Protein AF-A0A7S1UF48-F1 (afdb_monomer_lite)

InterPro domains:
  IPR021418 THO complex, subunitTHOC2, C-terminal [PF11262] (4-131)
  IPR040007 THO complex subunit 2 [PTHR21597] (2-129)

Radius of gyration: 16.29 Å; chains: 1; bounding box: 32×54×37 Å

Secondary structure (DSSP, 8-state):
-HHHHHHHHHHHHHHHHHHHHHHTTS-HHHHHHHHIIIIIHHHTTT-HHHHHHHHHHHHHHHHHT-TT--HHHHHHHHHHHHHHHTTTS-HHHHHHHHHHHHHHHHHHHHHHH-HHHHHHHTTT-GGGSSSPPPPPPPPP-----

Sequence (145 aa):
NVKLVRGFLKEKLGAWMAGLAAEAKGGVGDGVVALLQTCAHARAPLSPEDAIYTSKFFWTLHELGVSSFPTLAYVRRVSELSAPLLFAVTEQEASNLSMFFRDVLSVLVRWMKDAGAYKREAAGKPGLLRKPAAPAPAPAKMEEE

Foldseek 3Di:
DVVVVLVVCLVCVLVQLVVLQVVLVHDSLSSLVSCCVVQQLVQQLPDLVSLVVSLVVLLSNLQSLHLSAQNVSNLVSCVVVVVVVCVVDDPSSNVSNVSNCCSNVVLVVVVVVDVPSCCVRPPPRNNPDPDRDPRDPDDPPPPDD

Organism: NCBI:txid124430

Structure (mmCIF, N/CA/C/O backbone):
data_AF-A0A7S1UF48-F1
#
_entry.id   AF-A0A7S1UF48-F1
#
loop_
_atom_site.group_PDB
_atom_site.id
_atom_site.type_symbol
_atom_site.label_atom_id
_atom_site.label_alt_id
_atom_site.label_comp_id
_atom_site.label_asym_id
_atom_site.label_entity_id
_atom_site.label_seq_id
_atom_site.pdbx_PDB_ins_code
_atom_site.Cartn_x
_atom_site.Cartn_y
_atom_site.Cartn_z
_atom_site.occupancy
_atom_site.B_iso_or_equiv
_atom_site.auth_seq_id
_atom_site.auth_comp_id
_atom_site.auth_asym_id
_atom_site.auth_atom_id
_atom_site.pdbx_PDB_model_num
ATOM 1 N N . ASN A 1 1 ? -10.509 10.998 -18.142 1.00 67.06 1 ASN A N 1
ATOM 2 C CA . ASN A 1 1 ? -10.312 11.077 -16.679 1.00 67.06 1 ASN A CA 1
ATOM 3 C C . ASN A 1 1 ? -9.271 10.095 -16.132 1.00 67.06 1 ASN A C 1
ATOM 5 O O . ASN A 1 1 ? -8.181 10.552 -15.834 1.00 67.06 1 ASN A O 1
ATOM 9 N N . VAL A 1 2 ? -9.481 8.769 -16.087 1.00 80.44 2 VAL A N 1
ATOM 10 C CA . VAL A 1 2 ? -8.492 7.821 -15.488 1.00 80.44 2 VAL A CA 1
ATOM 11 C C . VAL A 1 2 ? -7.125 7.796 -16.195 1.00 80.44 2 VAL A C 1
ATOM 13 O O . VAL A 1 2 ? -6.089 7.752 -15.538 1.00 80.44 2 VAL A O 1
ATOM 16 N N . LYS A 1 3 ? -7.096 7.871 -17.534 1.00 83.56 3 LYS A N 1
ATOM 17 C CA . LYS A 1 3 ? -5.837 7.924 -18.305 1.00 83.56 3 LYS A CA 1
ATOM 18 C C . LYS A 1 3 ? -4.982 9.147 -17.955 1.00 83.56 3 LYS A C 1
ATOM 20 O O . LYS A 1 3 ? -3.767 9.023 -17.866 1.00 83.56 3 LYS A O 1
ATOM 25 N N . LEU A 1 4 ? -5.624 10.293 -17.715 1.00 89.12 4 LEU A N 1
ATOM 26 C CA . LEU A 1 4 ? -4.949 11.533 -17.333 1.00 89.12 4 LEU A CA 1
ATOM 27 C C . LEU A 1 4 ? -4.291 11.380 -15.958 1.00 89.12 4 LEU A C 1
ATOM 29 O O . LEU A 1 4 ? -3.108 11.659 -15.817 1.00 89.12 4 LEU A O 1
ATOM 33 N N . VAL A 1 5 ? -5.028 10.841 -14.980 1.00 87.69 5 VAL A N 1
ATOM 34 C CA . VAL A 1 5 ? -4.506 10.584 -13.628 1.00 87.69 5 VAL A CA 1
ATOM 35 C C . VAL A 1 5 ? -3.335 9.603 -13.664 1.00 87.69 5 VAL A C 1
ATOM 37 O O . VAL A 1 5 ? -2.318 9.837 -13.021 1.00 87.69 5 VAL A O 1
ATOM 40 N N . ARG A 1 6 ? -3.427 8.527 -14.456 1.00 87.50 6 ARG A N 1
ATOM 41 C CA . ARG A 1 6 ? -2.315 7.576 -14.626 1.00 87.50 6 ARG A CA 1
ATOM 42 C C . ARG A 1 6 ? -1.090 8.228 -15.280 1.00 87.50 6 ARG A C 1
ATOM 44 O O . ARG A 1 6 ? 0.028 7.918 -14.880 1.00 87.50 6 ARG A O 1
ATOM 51 N N . GLY A 1 7 ? -1.292 9.134 -16.239 1.00 88.69 7 GLY A N 1
ATOM 52 C CA . GLY A 1 7 ? -0.220 9.934 -16.842 1.00 88.69 7 GLY A CA 1
ATOM 53 C C . GLY A 1 7 ? 0.452 10.861 -15.828 1.00 88.69 7 GLY A C 1
ATOM 54 O O . GLY A 1 7 ? 1.668 10.808 -15.666 1.00 88.69 7 GLY A O 1
ATOM 55 N N . PHE A 1 8 ? -0.351 11.614 -15.073 1.00 89.31 8 PHE A N 1
ATOM 56 C CA . PHE A 1 8 ? 0.119 12.500 -14.008 1.00 89.31 8 PHE A CA 1
ATOM 57 C C . PHE A 1 8 ? 0.915 11.745 -12.937 1.00 89.31 8 PHE A C 1
ATOM 59 O O . PHE A 1 8 ? 2.012 12.157 -12.566 1.00 89.31 8 PHE A O 1
ATOM 66 N N . LEU A 1 9 ? 0.398 10.600 -12.478 1.00 88.06 9 LEU A N 1
ATOM 67 C CA . LEU A 1 9 ? 1.094 9.750 -11.514 1.00 88.06 9 LEU A CA 1
ATOM 68 C C . LEU A 1 9 ? 2.434 9.276 -12.072 1.00 88.06 9 LEU A C 1
ATOM 70 O O . LEU A 1 9 ? 3.438 9.370 -11.380 1.00 88.06 9 LEU A O 1
ATOM 74 N N . LYS A 1 10 ? 2.486 8.811 -13.324 1.00 85.88 10 LYS A N 1
ATOM 75 C CA . LYS A 1 10 ? 3.737 8.344 -13.934 1.00 85.88 10 LYS A CA 1
ATOM 76 C C . LYS A 1 10 ? 4.806 9.443 -13.995 1.00 85.88 10 LYS A C 1
ATOM 78 O O . LYS A 1 10 ? 5.976 9.144 -13.779 1.00 85.88 10 LYS A O 1
ATOM 83 N N . GLU A 1 11 ? 4.408 10.685 -14.257 1.00 88.62 11 GLU A N 1
ATOM 84 C CA . GLU A 1 11 ? 5.311 11.840 -14.309 1.00 88.62 11 GLU A CA 1
ATOM 85 C C . GLU A 1 11 ? 5.792 12.268 -12.912 1.00 88.62 11 GLU A C 1
ATOM 87 O O . GLU A 1 11 ? 6.988 12.453 -12.688 1.00 88.62 11 GLU A O 1
ATOM 92 N N . LYS A 1 12 ? 4.876 12.403 -11.944 1.00 88.69 12 LYS A N 1
ATOM 93 C CA . LYS A 1 12 ? 5.180 12.984 -10.625 1.00 88.69 12 LYS A CA 1
ATOM 94 C C . LYS A 1 12 ? 5.680 11.977 -9.589 1.00 88.69 12 LYS A C 1
ATOM 96 O O . LYS A 1 12 ? 6.316 12.385 -8.619 1.00 88.69 12 LYS A O 1
ATOM 101 N N . LEU A 1 13 ? 5.447 10.675 -9.780 1.00 85.81 13 LEU A N 1
ATOM 102 C CA . LEU A 1 13 ? 5.787 9.632 -8.800 1.00 85.81 13 LEU A CA 1
ATOM 103 C C . LEU A 1 13 ? 7.278 9.600 -8.452 1.00 85.81 13 LEU A C 1
ATOM 105 O O . LEU A 1 13 ? 7.624 9.371 -7.298 1.00 85.81 13 LEU A O 1
ATOM 109 N N . GLY A 1 14 ? 8.166 9.834 -9.423 1.00 83.56 14 GLY A N 1
ATOM 110 C CA . GLY A 1 14 ? 9.611 9.874 -9.175 1.00 83.56 14 GLY A CA 1
ATOM 111 C C . GLY A 1 14 ? 10.005 10.986 -8.201 1.00 83.56 14 GLY A C 1
ATOM 112 O O . GLY A 1 14 ? 10.645 10.717 -7.186 1.00 83.56 14 GLY A O 1
ATOM 113 N N . ALA A 1 15 ? 9.564 12.215 -8.480 1.00 86.88 15 ALA A N 1
ATOM 114 C CA . ALA A 1 15 ? 9.827 13.374 -7.632 1.00 86.88 15 ALA A CA 1
ATOM 115 C C . ALA A 1 15 ? 9.170 13.237 -6.250 1.00 86.88 15 ALA A C 1
ATOM 117 O O . ALA A 1 15 ? 9.795 13.544 -5.239 1.00 86.88 15 ALA A O 1
ATOM 118 N N . TRP A 1 16 ? 7.940 12.718 -6.198 1.00 86.56 16 TRP A N 1
ATOM 119 C CA . TRP A 1 16 ? 7.230 12.495 -4.940 1.00 86.56 16 TRP A CA 1
ATOM 120 C C . TRP A 1 16 ? 7.941 11.470 -4.042 1.00 86.56 16 TRP A C 1
ATOM 122 O O . TRP A 1 16 ? 8.184 11.752 -2.872 1.00 86.56 16 TRP A O 1
ATOM 132 N N . MET A 1 17 ? 8.363 10.323 -4.589 1.00 83.06 17 MET A N 1
ATOM 133 C CA . MET A 1 17 ? 9.114 9.313 -3.829 1.00 83.06 17 MET A CA 1
ATOM 134 C C . MET A 1 17 ? 10.488 9.819 -3.373 1.00 83.06 17 MET A C 1
ATOM 136 O O . MET A 1 17 ? 10.927 9.483 -2.275 1.00 83.06 17 MET A O 1
ATOM 140 N N . ALA A 1 18 ? 11.163 10.634 -4.191 1.00 82.75 18 ALA A N 1
ATOM 141 C CA . ALA A 1 18 ? 12.421 11.268 -3.804 1.00 82.75 18 ALA A CA 1
ATOM 142 C C . ALA A 1 18 ? 12.225 12.265 -2.648 1.00 82.75 18 ALA A C 1
ATOM 144 O O . ALA A 1 18 ? 13.021 12.269 -1.712 1.00 82.75 18 ALA A O 1
ATOM 145 N N . GLY A 1 19 ? 11.145 13.053 -2.680 1.00 85.56 19 GLY A N 1
ATOM 146 C CA . GLY A 1 19 ? 10.768 13.956 -1.590 1.00 85.56 19 GLY A CA 1
ATOM 147 C C . GLY A 1 19 ? 10.509 13.213 -0.279 1.00 85.56 19 GLY A C 1
ATOM 148 O O . GLY A 1 19 ? 11.076 13.575 0.746 1.00 85.56 19 GLY A O 1
ATOM 149 N N . LEU A 1 20 ? 9.748 12.113 -0.330 1.00 83.31 20 LEU A N 1
ATOM 150 C CA . LEU A 1 20 ? 9.484 11.269 0.843 1.00 83.31 20 LEU A CA 1
ATOM 151 C C . LEU A 1 20 ? 10.762 10.646 1.422 1.00 83.31 20 LEU A C 1
ATOM 153 O O . LEU A 1 20 ? 10.923 10.579 2.638 1.00 83.31 20 LEU A O 1
ATOM 157 N N . ALA A 1 21 ? 11.684 10.195 0.568 1.00 79.81 21 ALA A N 1
ATOM 158 C CA . ALA A 1 21 ? 12.967 9.663 1.026 1.00 79.81 21 ALA A CA 1
ATOM 159 C C . ALA A 1 21 ? 13.842 10.747 1.687 1.00 79.81 21 ALA A C 1
ATOM 161 O O . ALA A 1 21 ? 14.479 10.486 2.708 1.00 79.81 21 ALA A O 1
ATOM 162 N N . ALA A 1 22 ? 13.837 11.968 1.139 1.00 81.88 22 ALA A N 1
ATOM 163 C CA . ALA A 1 22 ? 14.561 13.103 1.706 1.00 81.88 22 ALA A CA 1
ATOM 164 C C . ALA A 1 22 ? 13.995 13.528 3.072 1.00 81.88 22 ALA A C 1
ATOM 166 O O . ALA A 1 22 ? 14.761 13.771 4.005 1.00 81.88 22 ALA A O 1
ATOM 167 N N . GLU A 1 23 ? 12.668 13.563 3.212 1.00 77.25 23 GLU A N 1
ATOM 168 C CA . GLU A 1 23 ? 11.988 13.879 4.474 1.00 77.25 23 GLU A CA 1
ATOM 169 C C . GLU A 1 23 ? 12.268 12.824 5.553 1.00 77.25 23 GLU A C 1
ATOM 171 O O . GLU A 1 23 ? 12.536 13.159 6.707 1.00 77.25 23 GLU A O 1
ATOM 176 N N . ALA A 1 24 ? 12.327 11.549 5.157 1.00 73.81 24 ALA A N 1
ATOM 177 C CA . ALA A 1 24 ? 12.694 10.441 6.034 1.00 73.81 24 ALA A CA 1
ATOM 178 C C . ALA A 1 24 ? 14.190 10.416 6.426 1.00 73.81 24 ALA A C 1
ATOM 180 O O . ALA A 1 24 ? 14.612 9.496 7.126 1.00 73.81 24 ALA A O 1
ATOM 181 N N . LYS A 1 25 ? 14.996 11.403 5.990 1.00 69.06 25 LYS A N 1
ATOM 182 C CA . LYS A 1 25 ? 16.454 11.497 6.215 1.00 69.06 25 LYS A CA 1
ATOM 183 C C . LYS A 1 25 ? 17.198 10.203 5.846 1.00 69.06 25 LYS A C 1
ATOM 185 O O . LYS A 1 25 ? 18.160 9.828 6.517 1.00 69.06 25 LYS A O 1
ATOM 190 N N . GLY A 1 26 ? 16.741 9.511 4.800 1.00 63.16 26 GLY A N 1
ATOM 191 C CA . GLY A 1 26 ? 17.097 8.116 4.562 1.00 63.16 26 GLY A CA 1
ATOM 192 C C . GLY A 1 26 ? 17.146 7.696 3.093 1.00 63.16 26 GLY A C 1
ATOM 193 O O . GLY A 1 26 ? 17.078 8.508 2.171 1.00 63.16 26 GLY A O 1
ATOM 194 N N . GLY A 1 27 ? 17.317 6.393 2.869 1.00 65.94 27 GLY A N 1
ATOM 195 C CA . GLY A 1 27 ? 17.366 5.793 1.536 1.00 65.94 27 GLY A CA 1
ATOM 196 C C . GLY A 1 27 ? 15.977 5.537 0.938 1.00 65.94 27 GLY A C 1
ATOM 197 O O . GLY A 1 27 ? 14.940 5.804 1.538 1.00 65.94 27 GLY A O 1
ATOM 198 N N . VAL A 1 28 ? 15.936 4.918 -0.247 1.00 63.91 28 VAL A N 1
ATOM 199 C CA . VAL A 1 28 ? 14.677 4.545 -0.936 1.00 63.91 28 VAL A CA 1
ATOM 200 C C . VAL A 1 28 ? 13.762 3.675 -0.055 1.00 63.91 28 VAL A C 1
ATOM 202 O O . VAL A 1 28 ? 12.538 3.763 -0.141 1.00 63.91 28 VAL A O 1
ATOM 205 N N . GLY A 1 29 ? 14.347 2.846 0.816 1.00 69.50 29 GLY A N 1
ATOM 206 C CA . GLY A 1 29 ? 13.603 2.031 1.777 1.00 69.50 29 GLY A CA 1
ATOM 207 C C . GLY A 1 29 ? 12.890 2.841 2.862 1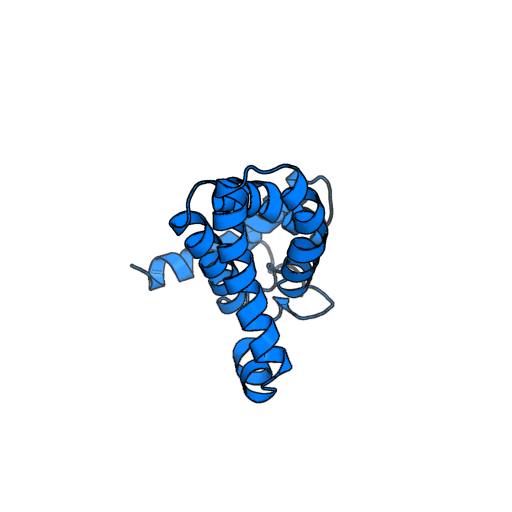.00 69.50 29 GLY A C 1
ATOM 208 O O . GLY A 1 29 ? 11.865 2.380 3.356 1.00 69.50 29 GLY A O 1
ATOM 209 N N . ASP A 1 30 ? 13.383 4.034 3.190 1.00 76.06 30 ASP A N 1
ATOM 210 C CA . ASP A 1 30 ? 12.814 4.903 4.225 1.00 76.06 30 ASP A CA 1
ATOM 211 C C . ASP A 1 30 ? 11.681 5.761 3.652 1.00 76.06 30 ASP A C 1
ATOM 213 O O . ASP A 1 30 ? 10.655 5.937 4.303 1.00 76.06 30 ASP A O 1
ATOM 217 N N . GLY A 1 31 ? 11.769 6.155 2.375 1.00 83.00 31 GLY A N 1
ATOM 218 C CA . GLY A 1 31 ? 10.644 6.776 1.660 1.00 83.00 31 GLY A CA 1
ATOM 219 C C . GLY A 1 31 ? 9.414 5.860 1.558 1.00 83.00 31 GLY A C 1
ATOM 220 O O . GLY A 1 31 ? 8.277 6.320 1.628 1.00 83.00 31 GLY A O 1
ATOM 221 N N . VAL A 1 32 ? 9.621 4.541 1.463 1.00 86.69 32 VAL A N 1
ATOM 222 C CA . VAL A 1 32 ? 8.539 3.540 1.527 1.00 86.69 32 VAL A CA 1
ATOM 223 C C . VAL A 1 32 ? 7.893 3.489 2.910 1.00 86.69 32 VAL A C 1
ATOM 225 O O . VAL A 1 32 ? 6.674 3.358 3.010 1.00 86.69 32 VAL A O 1
ATOM 228 N N . VAL A 1 33 ? 8.696 3.580 3.972 1.00 86.81 33 VAL A N 1
ATOM 229 C CA . VAL A 1 33 ? 8.195 3.622 5.352 1.00 86.81 33 VAL A CA 1
ATOM 230 C C . VAL A 1 33 ? 7.392 4.901 5.577 1.00 86.81 33 VAL A C 1
ATOM 232 O O . VAL A 1 33 ? 6.264 4.818 6.059 1.00 86.81 33 VAL A O 1
ATOM 235 N N . ALA A 1 34 ? 7.909 6.050 5.135 1.00 87.88 34 ALA A N 1
ATOM 236 C CA . ALA A 1 34 ? 7.203 7.325 5.193 1.00 87.88 34 ALA A CA 1
ATOM 237 C C . ALA A 1 34 ? 5.871 7.271 4.431 1.00 87.88 34 ALA A C 1
ATOM 239 O O . ALA A 1 34 ? 4.844 7.697 4.954 1.00 87.88 34 ALA A O 1
ATOM 240 N N . LEU A 1 35 ? 5.845 6.672 3.235 1.00 88.25 35 LEU A N 1
ATOM 241 C CA . LEU A 1 35 ? 4.610 6.459 2.478 1.00 88.25 35 LEU A CA 1
ATOM 242 C C . LEU A 1 35 ? 3.607 5.582 3.243 1.00 88.25 35 LEU A C 1
ATOM 244 O O . LEU A 1 35 ? 2.411 5.870 3.265 1.00 88.25 35 LEU A O 1
ATOM 248 N N . LEU A 1 36 ? 4.069 4.494 3.859 1.00 89.94 36 LEU A N 1
ATOM 249 C CA . LEU A 1 36 ? 3.197 3.617 4.635 1.00 89.94 36 LEU A CA 1
ATOM 250 C C . LEU A 1 36 ? 2.607 4.342 5.840 1.00 89.94 36 LEU A C 1
ATOM 252 O O . LEU A 1 36 ? 1.396 4.299 6.018 1.00 89.94 36 LEU A O 1
ATOM 256 N N . GLN A 1 37 ? 3.427 5.057 6.603 1.00 88.94 37 GLN A N 1
ATOM 257 C CA . GLN A 1 37 ? 2.989 5.769 7.802 1.00 88.94 37 GLN A CA 1
ATOM 258 C C . GLN A 1 37 ? 2.046 6.935 7.476 1.00 88.94 37 GLN A C 1
ATOM 260 O O . GLN A 1 37 ? 0.999 7.068 8.102 1.00 88.94 37 GLN A O 1
ATOM 265 N N . THR A 1 38 ? 2.378 7.751 6.472 1.00 86.56 38 THR A N 1
ATOM 266 C CA . THR A 1 38 ? 1.615 8.970 6.135 1.00 86.56 38 THR A CA 1
ATOM 267 C C . THR A 1 38 ? 0.379 8.709 5.280 1.00 86.56 38 THR A C 1
ATOM 269 O O . THR A 1 38 ? -0.576 9.479 5.340 1.00 86.56 38 THR A O 1
ATOM 272 N N . CYS A 1 39 ? 0.371 7.645 4.470 1.00 87.69 39 CYS A N 1
ATOM 273 C CA . CYS A 1 39 ? -0.731 7.358 3.551 1.00 87.69 39 CYS A CA 1
ATOM 274 C C . CYS A 1 39 ? -1.501 6.093 3.923 1.00 87.69 39 CYS A C 1
ATOM 276 O O . CYS A 1 39 ? -2.712 6.163 4.106 1.00 87.69 39 CYS A O 1
ATOM 278 N N . ALA A 1 40 ? -0.846 4.933 4.004 1.00 86.31 40 ALA A N 1
ATOM 279 C CA . ALA A 1 40 ? -1.571 3.672 4.175 1.00 86.31 40 ALA A CA 1
ATOM 280 C C . ALA A 1 40 ? -2.105 3.509 5.605 1.00 86.31 40 ALA A C 1
ATOM 282 O O . ALA A 1 40 ? -3.300 3.308 5.795 1.00 86.31 40 ALA A O 1
ATOM 283 N N . HIS A 1 41 ? -1.242 3.650 6.611 1.00 87.75 41 HIS A N 1
ATOM 284 C CA . HIS A 1 41 ? -1.588 3.490 8.024 1.00 87.75 41 HIS A CA 1
ATOM 285 C C . HIS A 1 41 ? -2.396 4.658 8.576 1.00 87.75 41 HIS A C 1
ATOM 287 O O . HIS A 1 41 ? -3.233 4.436 9.438 1.00 87.75 41 HIS A O 1
ATOM 293 N N . ALA A 1 42 ? -2.211 5.871 8.053 1.00 88.31 42 ALA A N 1
ATOM 294 C CA . ALA A 1 42 ? -3.040 7.008 8.441 1.00 88.31 42 ALA A CA 1
ATOM 295 C C . ALA A 1 42 ? -4.476 6.921 7.893 1.00 88.31 42 ALA A C 1
ATOM 297 O O . ALA A 1 42 ? -5.397 7.422 8.530 1.00 88.31 42 ALA A O 1
ATOM 298 N N . ARG A 1 43 ? -4.684 6.315 6.711 1.00 92.75 43 ARG A N 1
ATOM 299 C CA . ARG A 1 43 ? -5.996 6.318 6.035 1.00 92.75 43 ARG A CA 1
ATOM 300 C C . ARG A 1 43 ? -6.772 5.014 6.158 1.00 92.75 43 ARG A C 1
ATOM 302 O O . ARG A 1 43 ? -7.978 5.064 6.353 1.00 92.75 43 ARG A O 1
ATOM 309 N N . ALA A 1 44 ? -6.118 3.858 6.043 1.00 93.56 44 ALA A N 1
ATOM 310 C CA . ALA A 1 44 ? -6.805 2.564 6.032 1.00 93.56 44 ALA A CA 1
ATOM 311 C C . ALA A 1 44 ? -7.648 2.268 7.293 1.00 93.56 44 ALA A C 1
ATOM 313 O O . ALA A 1 44 ? -8.693 1.643 7.143 1.00 93.56 44 ALA A O 1
ATOM 314 N N . PRO A 1 45 ? -7.270 2.705 8.512 1.00 93.62 45 PRO A N 1
ATOM 315 C CA . PRO A 1 45 ? -8.100 2.494 9.700 1.00 93.62 45 PRO A CA 1
ATOM 316 C C . PRO A 1 45 ? -9.392 3.328 9.729 1.00 93.62 45 PRO A C 1
ATOM 318 O O . PRO A 1 45 ? -10.351 2.922 10.382 1.00 93.62 45 PRO A O 1
ATOM 321 N N . LEU A 1 46 ? -9.445 4.464 9.017 1.00 93.75 46 LEU A N 1
ATOM 322 C CA . LEU A 1 46 ? -10.532 5.449 9.130 1.00 93.75 46 LEU A CA 1
ATOM 323 C C . LEU A 1 46 ? -11.871 4.933 8.592 1.00 93.75 46 LEU A C 1
ATOM 325 O O . LEU A 1 46 ? -12.917 5.182 9.189 1.00 93.75 46 LEU A O 1
ATOM 329 N N . SER A 1 47 ? -11.845 4.231 7.459 1.00 95.31 47 SER A N 1
ATOM 330 C CA . SER A 1 47 ? -13.044 3.721 6.794 1.00 95.31 47 SER A CA 1
ATOM 331 C C . SER A 1 47 ? -12.728 2.489 5.935 1.00 95.31 47 SER A C 1
ATOM 333 O O . SER A 1 47 ? -11.594 2.334 5.460 1.00 95.31 47 SER A O 1
ATOM 335 N N . PRO A 1 48 ? -13.707 1.599 5.692 1.00 95.00 48 PRO A N 1
ATOM 336 C CA . PRO A 1 48 ? -13.516 0.470 4.785 1.00 95.00 48 PRO A CA 1
ATOM 337 C C . PRO A 1 48 ? -13.252 0.927 3.339 1.00 95.00 48 PRO A C 1
ATOM 339 O O . PRO A 1 48 ? -12.492 0.284 2.609 1.00 95.00 48 PRO A O 1
ATOM 342 N N . GLU A 1 49 ? -13.816 2.059 2.916 1.00 95.69 49 GLU A N 1
ATOM 343 C CA . GLU A 1 49 ? -13.578 2.649 1.599 1.00 95.69 49 GLU A CA 1
ATOM 344 C C . GLU A 1 49 ? -12.129 3.124 1.447 1.00 95.69 49 GLU A C 1
ATOM 346 O O . GLU A 1 49 ? -11.506 2.866 0.412 1.00 95.69 49 GLU A O 1
ATOM 351 N N . ASP A 1 50 ? -11.563 3.762 2.476 1.00 95.69 50 ASP A N 1
ATOM 352 C CA . ASP A 1 50 ? -10.160 4.182 2.486 1.00 95.69 50 ASP A CA 1
ATOM 353 C C . ASP A 1 50 ? -9.207 2.978 2.500 1.00 95.69 50 ASP A C 1
ATOM 355 O O . ASP A 1 50 ? -8.171 2.997 1.824 1.00 95.69 50 ASP A O 1
ATOM 359 N N . ALA A 1 51 ? -9.558 1.895 3.200 1.00 94.75 51 ALA A N 1
ATOM 360 C CA . ALA A 1 51 ? -8.782 0.655 3.186 1.00 94.75 51 ALA A CA 1
ATOM 361 C C . ALA A 1 51 ? -8.700 0.042 1.775 1.00 94.75 51 ALA A C 1
ATOM 363 O O . ALA A 1 51 ? -7.624 -0.341 1.309 1.00 94.75 51 ALA A O 1
ATOM 364 N N . ILE A 1 52 ? -9.822 0.012 1.050 1.00 94.75 52 ILE A N 1
ATOM 365 C CA . ILE A 1 52 ? -9.872 -0.475 -0.337 1.00 94.75 52 ILE A CA 1
ATOM 366 C C . ILE A 1 52 ? -9.175 0.506 -1.291 1.00 94.75 52 ILE A C 1
ATOM 368 O O . ILE A 1 52 ? -8.508 0.100 -2.246 1.00 94.75 52 ILE A O 1
ATOM 372 N N . TYR A 1 53 ? -9.322 1.811 -1.070 1.00 94.06 53 TYR A N 1
ATOM 373 C CA . TYR A 1 53 ? -8.661 2.821 -1.889 1.00 94.06 53 TYR A CA 1
ATOM 374 C C . TYR A 1 53 ? -7.138 2.717 -1.779 1.00 94.06 53 TYR A C 1
ATOM 376 O O . TYR A 1 53 ? -6.452 2.685 -2.799 1.00 94.06 53 TYR A O 1
ATOM 384 N N . THR A 1 54 ? -6.603 2.626 -0.560 1.00 93.75 54 THR A N 1
ATOM 385 C CA . THR A 1 54 ? -5.154 2.545 -0.314 1.00 93.75 54 THR A CA 1
ATOM 386 C C . THR A 1 54 ? -4.543 1.275 -0.908 1.00 93.75 54 THR A C 1
ATOM 388 O O . THR A 1 54 ? -3.481 1.351 -1.535 1.00 93.75 54 THR A O 1
ATOM 391 N N . SER A 1 55 ? -5.230 0.129 -0.813 1.00 93.62 55 SER A N 1
ATOM 392 C CA . SER A 1 55 ? -4.786 -1.129 -1.429 1.00 93.62 55 SER A CA 1
ATOM 393 C C . SER A 1 55 ? -4.762 -1.037 -2.962 1.00 93.62 55 SER A C 1
ATOM 395 O O . SER A 1 55 ? -3.762 -1.378 -3.602 1.00 93.62 55 SER A O 1
ATOM 397 N N . LYS A 1 56 ? -5.825 -0.503 -3.577 1.00 92.75 56 LYS A N 1
ATOM 398 C CA . LYS A 1 56 ? -5.909 -0.299 -5.034 1.00 92.75 56 LYS A CA 1
ATOM 399 C C . LYS A 1 56 ? -4.920 0.742 -5.537 1.00 92.75 56 LYS A C 1
ATOM 401 O O . LYS A 1 56 ? -4.367 0.582 -6.626 1.00 92.75 56 LYS A O 1
ATOM 406 N N . PHE A 1 57 ? -4.687 1.799 -4.766 1.00 90.62 57 PHE A N 1
ATOM 407 C CA . PHE A 1 57 ? -3.706 2.826 -5.087 1.00 90.62 57 PHE A CA 1
ATOM 408 C C . PHE A 1 57 ? -2.304 2.219 -5.154 1.00 90.62 57 PHE A C 1
ATOM 410 O O . PHE A 1 57 ? -1.623 2.379 -6.165 1.00 90.62 57 PHE A O 1
ATOM 417 N N . PHE A 1 58 ? -1.921 1.426 -4.150 1.00 90.69 58 PHE A N 1
ATOM 418 C CA . PHE A 1 58 ? -0.667 0.676 -4.156 1.00 90.69 58 PHE A CA 1
ATOM 419 C C . PHE A 1 58 ? -0.517 -0.204 -5.409 1.00 90.69 58 PHE A C 1
ATOM 421 O O . PHE A 1 58 ? 0.490 -0.110 -6.119 1.00 90.69 58 PHE A O 1
ATOM 428 N N . TRP A 1 59 ? -1.527 -1.018 -5.731 1.00 90.56 59 TRP A N 1
ATOM 429 C CA . TRP A 1 59 ? -1.471 -1.878 -6.916 1.00 90.56 59 TRP A CA 1
ATOM 430 C C . TRP A 1 59 ? -1.435 -1.089 -8.224 1.00 90.56 59 TRP A C 1
ATOM 432 O O . TRP A 1 59 ? -0.729 -1.477 -9.152 1.00 90.56 59 TRP A O 1
ATOM 442 N N . THR A 1 60 ? -2.092 0.068 -8.277 1.00 89.88 60 THR A N 1
ATOM 443 C CA . THR A 1 60 ? -2.005 0.980 -9.421 1.00 89.88 60 THR A CA 1
ATOM 444 C C . THR A 1 60 ? -0.581 1.513 -9.592 1.00 89.88 60 THR A C 1
ATOM 446 O O . THR A 1 60 ? -0.071 1.524 -10.711 1.00 89.88 60 THR A O 1
ATOM 449 N N . LEU A 1 61 ? 0.102 1.902 -8.508 1.00 87.31 61 LEU A N 1
ATOM 450 C CA . LEU A 1 61 ? 1.510 2.318 -8.567 1.00 87.31 61 LEU A CA 1
ATOM 451 C C . LEU A 1 61 ? 2.409 1.185 -9.076 1.00 87.31 61 LEU A C 1
ATOM 453 O O . LEU A 1 61 ? 3.269 1.405 -9.930 1.00 87.31 61 LEU A O 1
ATOM 457 N N . HIS A 1 62 ? 2.170 -0.038 -8.603 1.00 88.75 62 HIS A N 1
ATOM 458 C CA . HIS A 1 62 ? 2.866 -1.224 -9.087 1.00 88.75 62 HIS A CA 1
ATOM 459 C C . HIS A 1 62 ? 2.593 -1.499 -10.583 1.00 88.75 62 HIS A C 1
ATOM 461 O O . HIS A 1 62 ? 3.504 -1.841 -11.339 1.00 88.75 62 HIS A O 1
ATOM 467 N N . GLU A 1 63 ? 1.356 -1.333 -11.052 1.00 87.25 63 GLU A N 1
ATOM 468 C CA . GLU A 1 63 ? 0.983 -1.465 -12.466 1.00 87.25 63 GLU A CA 1
ATOM 469 C C . GLU A 1 63 ? 1.638 -0.435 -13.379 1.00 87.25 63 GLU A C 1
ATOM 471 O O . GLU A 1 63 ? 1.967 -0.769 -14.515 1.00 87.25 63 GLU A O 1
ATOM 476 N N . LEU A 1 64 ? 1.853 0.792 -12.900 1.00 85.69 64 LEU A N 1
ATOM 477 C CA . LEU A 1 64 ? 2.530 1.833 -13.677 1.00 85.69 64 LEU A CA 1
ATOM 478 C C . LEU A 1 64 ? 3.995 1.480 -13.983 1.00 85.69 64 LEU A C 1
ATOM 480 O O . LEU A 1 64 ? 4.568 2.060 -14.906 1.00 85.69 64 LEU A O 1
ATOM 484 N N . GLY A 1 65 ? 4.583 0.521 -13.255 1.00 72.31 65 GLY A N 1
ATOM 485 C CA . GLY A 1 65 ? 5.883 -0.063 -13.583 1.00 72.31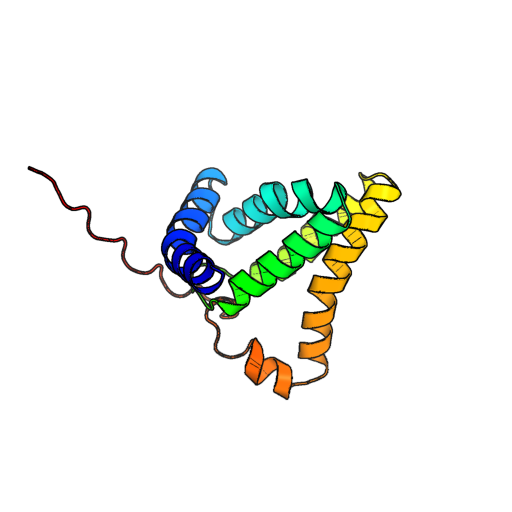 65 GLY A CA 1
ATOM 486 C C . GLY A 1 65 ? 7.035 0.938 -13.516 1.00 72.31 65 GLY A C 1
ATOM 487 O O . GLY A 1 65 ? 7.991 0.821 -14.277 1.00 72.31 65 GLY A O 1
ATOM 488 N N . VAL A 1 66 ? 6.942 1.940 -12.641 1.00 70.31 66 VAL A N 1
ATOM 489 C CA . VAL A 1 66 ? 7.969 2.980 -12.510 1.00 70.31 66 VAL A CA 1
ATOM 490 C C . VAL A 1 66 ? 9.110 2.467 -11.630 1.00 70.31 66 VAL A C 1
ATOM 492 O O . VAL A 1 66 ? 8.873 1.870 -10.581 1.00 70.31 66 VAL A O 1
ATOM 495 N N . SER A 1 67 ? 10.360 2.704 -12.037 1.00 69.31 67 SER A N 1
ATOM 496 C CA . SER A 1 67 ? 11.556 2.292 -11.283 1.00 69.31 67 SER A CA 1
ATOM 497 C C . SER A 1 67 ? 11.674 2.930 -9.900 1.00 69.31 67 SER A C 1
ATOM 499 O O . SER A 1 67 ? 12.337 2.375 -9.027 1.00 69.31 67 SER A O 1
ATOM 501 N N . SER A 1 68 ? 11.009 4.065 -9.687 1.00 71.06 68 SER A N 1
ATOM 502 C CA . SER A 1 68 ? 10.994 4.795 -8.4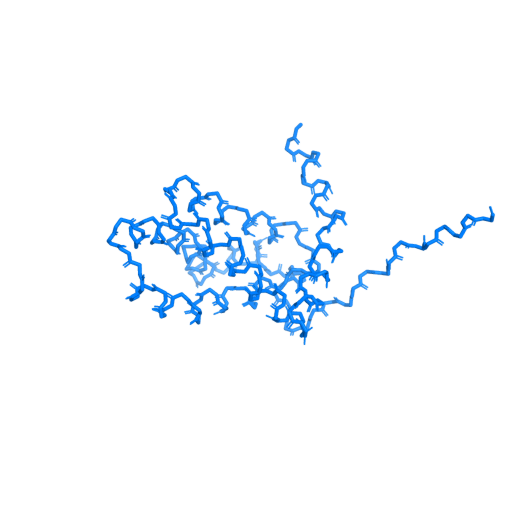20 1.00 71.06 68 SER A CA 1
ATOM 503 C C . SER A 1 68 ? 10.159 4.129 -7.325 1.00 71.06 68 SER A C 1
ATOM 505 O O . SER A 1 68 ? 10.279 4.526 -6.168 1.00 71.06 68 SER A O 1
ATOM 507 N N . PHE A 1 69 ? 9.325 3.132 -7.652 1.00 80.56 69 PHE A N 1
ATOM 508 C CA . PHE A 1 69 ? 8.471 2.463 -6.673 1.00 80.56 69 PHE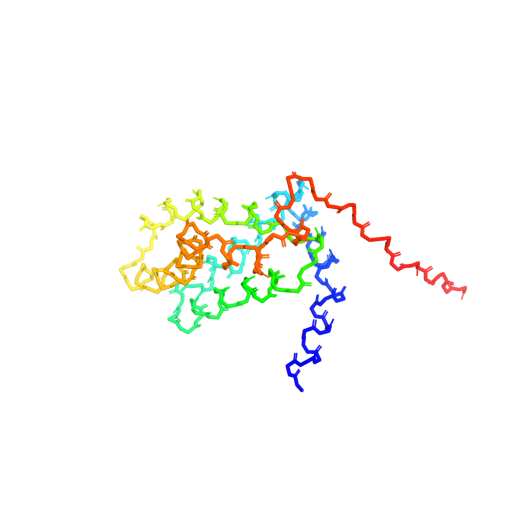 A CA 1
ATOM 509 C C . PHE A 1 69 ? 8.897 1.005 -6.427 1.00 80.56 69 PHE A C 1
ATOM 511 O O . PHE A 1 69 ? 8.547 0.114 -7.210 1.00 80.56 69 PHE A O 1
ATOM 518 N N . PRO A 1 70 ? 9.623 0.717 -5.331 1.00 83.94 70 PRO A N 1
ATOM 519 C CA . PRO A 1 70 ? 10.059 -0.637 -5.003 1.00 83.94 70 PRO A CA 1
ATOM 520 C C . PRO A 1 70 ? 8.909 -1.443 -4.374 1.00 83.94 70 PRO A C 1
ATOM 522 O O . PRO A 1 70 ? 8.770 -1.532 -3.153 1.00 83.94 70 PRO A O 1
ATOM 525 N N . THR A 1 71 ? 8.080 -2.067 -5.210 1.00 88.19 71 THR A N 1
ATOM 526 C CA . THR A 1 71 ? 6.932 -2.890 -4.790 1.00 88.19 71 THR A CA 1
ATOM 527 C C . THR A 1 71 ? 7.317 -3.960 -3.767 1.00 88.19 71 THR A C 1
ATOM 529 O O . THR A 1 71 ? 6.616 -4.133 -2.774 1.00 88.19 71 THR A O 1
ATOM 532 N N . LEU A 1 72 ? 8.440 -4.658 -3.969 1.00 85.75 72 LEU A N 1
ATOM 533 C CA . LEU A 1 72 ? 8.867 -5.714 -3.045 1.00 85.75 72 LEU A CA 1
ATOM 534 C C . LEU A 1 72 ? 9.229 -5.154 -1.661 1.00 85.75 72 LEU A C 1
ATOM 536 O O . LEU A 1 72 ? 8.872 -5.742 -0.641 1.00 85.75 72 LEU A O 1
ATOM 540 N N . ALA A 1 73 ? 9.908 -4.003 -1.625 1.00 86.06 73 ALA A N 1
ATOM 541 C CA . ALA A 1 73 ? 10.233 -3.333 -0.372 1.00 86.06 73 ALA A CA 1
ATOM 542 C C . ALA A 1 73 ? 8.957 -2.863 0.334 1.00 86.06 73 ALA A C 1
ATOM 544 O O . ALA A 1 73 ? 8.816 -3.086 1.531 1.00 86.06 73 ALA A O 1
ATOM 545 N N . TYR A 1 74 ? 8.002 -2.295 -0.408 1.00 89.06 74 TYR A N 1
ATOM 546 C CA . TYR A 1 74 ? 6.709 -1.883 0.135 1.00 89.06 74 TYR A CA 1
ATOM 547 C C . TYR A 1 74 ? 5.964 -3.045 0.789 1.00 89.06 74 TYR A C 1
ATOM 549 O O . TYR A 1 74 ? 5.620 -2.965 1.963 1.00 89.06 74 TYR A O 1
ATOM 557 N N . VAL A 1 75 ? 5.791 -4.157 0.073 1.00 89.25 75 VAL A N 1
ATOM 558 C CA . VAL A 1 75 ? 5.112 -5.354 0.594 1.00 89.25 75 VAL A CA 1
ATOM 559 C C . VAL A 1 75 ? 5.787 -5.881 1.858 1.00 89.25 75 VAL A C 1
ATOM 561 O O . VAL A 1 75 ? 5.115 -6.217 2.828 1.00 89.25 75 VAL A O 1
ATOM 564 N N . ARG A 1 76 ? 7.122 -5.917 1.876 1.00 88.25 76 ARG A N 1
ATOM 565 C CA . ARG A 1 76 ? 7.874 -6.328 3.062 1.00 88.25 76 ARG A CA 1
ATOM 566 C C . ARG A 1 76 ? 7.611 -5.398 4.250 1.00 88.25 76 ARG A C 1
ATOM 568 O O . ARG A 1 76 ? 7.348 -5.880 5.349 1.00 88.25 76 ARG A O 1
ATOM 575 N N . ARG A 1 77 ? 7.651 -4.080 4.032 1.00 89.00 77 ARG A N 1
ATOM 576 C CA . ARG A 1 77 ? 7.401 -3.083 5.082 1.00 89.00 77 ARG A CA 1
ATOM 577 C C . ARG A 1 77 ? 5.962 -3.113 5.588 1.00 89.00 77 ARG A C 1
ATOM 579 O O . ARG A 1 77 ? 5.761 -2.914 6.780 1.00 89.00 77 ARG A O 1
ATOM 586 N N . VAL A 1 78 ? 4.984 -3.410 4.728 1.00 90.19 78 VAL A N 1
ATOM 587 C CA . VAL A 1 78 ? 3.593 -3.640 5.148 1.00 90.19 78 VAL A CA 1
ATOM 588 C C . VAL A 1 78 ? 3.550 -4.730 6.215 1.00 90.19 78 VAL A C 1
ATOM 590 O O . VAL A 1 78 ? 2.989 -4.492 7.278 1.00 90.19 78 VAL A O 1
ATOM 593 N N . SER A 1 79 ? 4.185 -5.880 5.985 1.00 85.56 79 SER A N 1
ATOM 594 C CA . SER A 1 79 ? 4.201 -6.972 6.966 1.00 85.56 79 SER A CA 1
ATOM 595 C C . SER A 1 79 ? 4.952 -6.612 8.253 1.00 85.56 79 SER A C 1
ATOM 597 O O . SER A 1 79 ? 4.483 -6.937 9.339 1.00 85.56 79 SER A O 1
ATOM 599 N N . GLU A 1 80 ? 6.095 -5.927 8.148 1.00 87.31 80 GLU A N 1
ATOM 600 C CA . GLU A 1 80 ? 6.928 -5.554 9.305 1.00 87.31 80 GLU A CA 1
ATOM 601 C C . GLU A 1 80 ? 6.259 -4.501 10.205 1.00 87.31 80 GLU A C 1
ATOM 603 O O . GLU A 1 80 ? 6.238 -4.650 11.424 1.00 87.31 80 GLU A O 1
ATOM 608 N N . LEU A 1 81 ? 5.707 -3.435 9.618 1.00 86.19 81 LEU A N 1
ATOM 609 C CA . LEU A 1 81 ? 5.188 -2.285 10.367 1.00 86.19 81 LEU A CA 1
ATOM 610 C C . LEU A 1 81 ? 3.750 -2.474 10.850 1.00 86.19 81 LEU A C 1
ATOM 612 O O . LEU A 1 81 ? 3.323 -1.815 11.793 1.00 86.19 81 LEU A O 1
ATOM 616 N N . SER A 1 82 ? 2.992 -3.359 10.209 1.00 84.06 82 SER A N 1
ATOM 617 C CA . SER A 1 82 ? 1.575 -3.526 10.530 1.00 84.06 82 SER A CA 1
ATOM 618 C C . SER A 1 82 ? 1.306 -4.472 11.693 1.00 84.06 82 SER A C 1
ATOM 620 O O . SER A 1 82 ? 0.285 -4.335 12.357 1.00 84.06 82 SER A O 1
ATOM 622 N N . ALA A 1 83 ? 2.208 -5.420 11.959 1.00 84.25 83 ALA A N 1
ATOM 623 C CA . ALA A 1 83 ? 2.073 -6.339 13.085 1.00 84.25 83 ALA A CA 1
ATOM 624 C C . ALA A 1 83 ? 1.939 -5.615 14.444 1.00 84.25 83 ALA A C 1
ATOM 626 O O . ALA A 1 83 ? 0.984 -5.910 15.159 1.00 84.25 83 ALA A O 1
ATOM 627 N N . PRO A 1 84 ? 2.807 -4.644 14.807 1.00 86.50 84 PRO A N 1
ATOM 628 C CA . PRO A 1 84 ? 2.632 -3.891 16.050 1.00 86.50 84 PRO A CA 1
ATOM 629 C C . PRO A 1 84 ? 1.416 -2.953 16.019 1.00 86.50 84 PRO A C 1
ATOM 631 O O . PRO A 1 84 ? 0.797 -2.736 17.056 1.00 86.50 84 PRO A O 1
ATOM 634 N N . LEU A 1 85 ? 1.041 -2.428 14.845 1.00 86.25 85 LEU A N 1
ATOM 635 C CA . LEU A 1 85 ? -0.097 -1.514 14.700 1.00 86.25 85 LEU A CA 1
ATOM 636 C C . LEU A 1 85 ? -1.422 -2.166 15.120 1.00 86.25 85 LEU A C 1
ATOM 638 O O . LEU A 1 85 ? -2.251 -1.507 15.736 1.00 86.25 85 LEU A O 1
ATOM 642 N N . LEU A 1 86 ? -1.597 -3.464 14.856 1.00 86.81 86 LEU A N 1
ATOM 643 C CA . LEU A 1 86 ? -2.807 -4.204 15.233 1.00 86.81 86 LEU A CA 1
ATOM 644 C C . LEU A 1 86 ? -3.078 -4.216 16.746 1.00 86.81 86 LEU A C 1
ATOM 646 O O . LEU A 1 86 ? -4.228 -4.363 17.144 1.00 86.81 86 LEU A O 1
ATOM 650 N N . PHE A 1 87 ? -2.053 -4.036 17.583 1.00 88.88 87 PHE A N 1
ATOM 651 C CA . PHE A 1 87 ? -2.207 -3.962 19.040 1.00 88.88 87 PHE A CA 1
ATOM 652 C C . PHE A 1 87 ? -2.520 -2.549 19.553 1.00 88.88 87 PHE A C 1
ATOM 654 O O . PHE A 1 87 ? -2.811 -2.386 20.735 1.00 88.88 87 PHE A O 1
ATOM 661 N N . ALA A 1 88 ? -2.435 -1.533 18.692 1.00 89.81 88 ALA A N 1
ATOM 662 C CA . ALA A 1 88 ? -2.608 -0.126 19.048 1.00 89.81 88 ALA A CA 1
ATOM 663 C C . ALA A 1 88 ? -3.907 0.491 18.497 1.00 89.81 88 ALA A C 1
ATOM 665 O O . ALA A 1 88 ? -4.173 1.663 18.754 1.00 89.81 88 ALA A O 1
ATOM 666 N N . VAL A 1 89 ? -4.695 -0.275 17.739 1.00 91.12 89 VAL A N 1
ATOM 667 C CA . VAL A 1 89 ? -5.942 0.175 17.104 1.00 91.12 89 VAL A CA 1
ATOM 668 C C . VAL A 1 89 ? -7.171 -0.400 17.807 1.00 91.12 89 VAL A C 1
ATOM 670 O O . VAL A 1 89 ? -7.112 -1.443 18.457 1.00 91.12 89 VAL A O 1
ATOM 673 N N . THR A 1 90 ? -8.307 0.274 17.657 1.00 95.50 90 THR A N 1
ATOM 674 C CA . THR A 1 90 ? -9.615 -0.219 18.105 1.00 95.50 90 THR A CA 1
ATOM 675 C C . THR A 1 90 ? -10.112 -1.372 17.227 1.00 95.50 90 THR A C 1
ATOM 677 O O . THR A 1 90 ? -9.625 -1.592 16.118 1.00 95.50 90 THR A O 1
ATOM 680 N N . GLU A 1 91 ? -11.124 -2.112 17.687 1.00 95.00 91 GLU A N 1
ATOM 681 C CA . GLU A 1 91 ? -11.698 -3.238 16.932 1.00 95.00 91 GLU A CA 1
ATOM 682 C C . GLU A 1 91 ? -12.227 -2.817 15.550 1.00 95.00 91 GLU A C 1
ATOM 684 O O . GLU A 1 91 ? -12.003 -3.505 14.551 1.00 95.00 91 GLU A O 1
ATOM 689 N N . GLN A 1 92 ? -12.872 -1.650 15.469 1.00 94.19 92 GLN A N 1
ATOM 690 C CA . GLN A 1 92 ? -13.389 -1.126 14.206 1.00 94.19 92 GLN A CA 1
ATOM 691 C C . GLN A 1 92 ? -12.258 -0.766 13.235 1.00 94.19 92 GLN A C 1
ATOM 693 O O . GLN A 1 92 ? -12.320 -1.083 12.046 1.00 94.19 92 GLN A O 1
ATOM 698 N N . GLU A 1 93 ? -11.202 -0.137 13.741 1.00 94.94 93 GLU A N 1
ATOM 699 C CA . GLU A 1 93 ? -10.013 0.198 12.958 1.00 94.94 93 GLU A CA 1
ATOM 700 C C . GLU A 1 93 ? -9.269 -1.058 12.494 1.00 94.94 93 GLU A C 1
ATOM 702 O O . GLU A 1 93 ? -8.851 -1.132 11.339 1.00 94.94 93 GLU A O 1
ATOM 707 N N . ALA A 1 94 ? -9.156 -2.078 13.351 1.00 94.25 94 ALA A N 1
ATOM 708 C CA . ALA A 1 94 ? -8.588 -3.374 12.995 1.00 94.25 94 ALA A CA 1
ATOM 709 C C . ALA A 1 94 ? -9.403 -4.058 11.888 1.00 94.25 94 ALA A C 1
ATOM 711 O O . ALA A 1 94 ? -8.826 -4.616 10.950 1.00 94.25 94 ALA A O 1
ATOM 712 N N . SER A 1 95 ? -10.736 -3.968 11.953 1.00 94.31 95 SER A N 1
ATOM 713 C CA . SER A 1 95 ? -11.635 -4.473 10.913 1.00 94.31 95 SER A CA 1
ATOM 714 C C . SER A 1 95 ? -11.367 -3.797 9.565 1.00 94.31 95 SER A C 1
ATOM 716 O O . SER A 1 95 ? -11.121 -4.484 8.569 1.00 94.31 95 SER A O 1
ATOM 718 N N . ASN A 1 96 ? -11.282 -2.464 9.533 1.00 94.88 96 ASN A N 1
ATOM 719 C CA . ASN A 1 96 ? -10.970 -1.713 8.313 1.00 94.88 96 ASN A CA 1
ATOM 720 C C . ASN A 1 96 ? -9.562 -2.049 7.786 1.00 94.88 96 ASN A C 1
ATOM 722 O O . ASN A 1 96 ? -9.380 -2.380 6.613 1.00 94.88 96 ASN A O 1
ATOM 726 N N . LEU A 1 97 ? -8.561 -2.064 8.667 1.00 93.25 97 LEU A N 1
ATOM 727 C CA . LEU A 1 97 ? -7.174 -2.366 8.317 1.00 93.25 97 LEU A CA 1
ATOM 728 C C . LEU A 1 97 ? -7.005 -3.805 7.785 1.00 93.25 97 LEU A C 1
ATOM 730 O O . LEU A 1 97 ? -6.202 -4.051 6.881 1.00 93.25 97 LEU A O 1
ATOM 734 N N . SER A 1 98 ? -7.811 -4.756 8.268 1.00 92.12 98 SER A N 1
ATOM 735 C CA . SER A 1 98 ? -7.826 -6.132 7.757 1.00 92.12 98 SER A CA 1
ATOM 736 C C . SER A 1 98 ? -8.245 -6.211 6.284 1.00 92.12 98 SER A C 1
ATOM 738 O O . SER A 1 98 ? -7.719 -7.044 5.539 1.00 92.12 98 SER A O 1
ATOM 740 N N . MET A 1 99 ? -9.127 -5.313 5.823 1.00 94.25 99 MET A N 1
ATOM 741 C CA . MET A 1 99 ? -9.521 -5.234 4.414 1.00 94.25 99 MET A CA 1
ATOM 742 C C . MET A 1 99 ? -8.347 -4.820 3.529 1.00 94.25 99 MET A C 1
ATOM 744 O O . MET A 1 99 ? -8.128 -5.427 2.479 1.00 94.25 99 MET A O 1
ATOM 748 N N . PHE A 1 100 ? -7.553 -3.845 3.980 1.00 93.44 100 PHE A N 1
ATOM 749 C CA . PHE A 1 100 ? -6.329 -3.440 3.293 1.00 93.44 100 PHE A CA 1
ATOM 750 C C . PHE A 1 100 ? -5.351 -4.620 3.166 1.00 93.44 100 PHE A C 1
ATOM 752 O O . PHE A 1 100 ? -4.884 -4.914 2.061 1.00 93.44 100 PHE A O 1
ATOM 759 N N . PHE A 1 101 ? -5.089 -5.360 4.253 1.00 91.56 101 PHE A N 1
ATOM 760 C CA . PHE A 1 101 ? -4.195 -6.525 4.190 1.00 91.56 101 PHE A CA 1
ATOM 761 C C . PHE A 1 101 ? -4.729 -7.631 3.305 1.00 91.56 101 PHE A C 1
ATOM 763 O O . PHE A 1 101 ? -3.963 -8.201 2.534 1.00 91.56 101 PHE A O 1
ATOM 770 N N . ARG A 1 102 ? -6.023 -7.938 3.380 1.00 93.25 102 ARG A N 1
ATOM 771 C CA . ARG A 1 102 ? -6.640 -8.941 2.512 1.00 93.25 102 ARG A CA 1
ATOM 772 C C . ARG A 1 102 ? -6.391 -8.602 1.044 1.00 93.25 102 ARG A C 1
ATOM 774 O O . ARG A 1 102 ? -5.958 -9.462 0.278 1.00 93.25 102 ARG A O 1
ATOM 781 N N . ASP A 1 103 ? -6.615 -7.355 0.653 1.00 93.12 103 ASP A N 1
ATOM 782 C CA . ASP A 1 103 ? -6.478 -6.926 -0.737 1.00 93.12 103 ASP A CA 1
ATOM 783 C C . ASP A 1 103 ? -5.009 -6.920 -1.202 1.00 93.12 103 ASP A C 1
ATOM 785 O O . ASP A 1 103 ? -4.713 -7.330 -2.326 1.00 93.12 103 ASP A O 1
ATOM 789 N N . VAL A 1 104 ? -4.062 -6.537 -0.339 1.00 91.56 104 VAL A N 1
ATOM 790 C CA . VAL A 1 104 ? -2.622 -6.611 -0.644 1.00 91.56 104 VAL A CA 1
ATOM 791 C C . VAL A 1 104 ? -2.136 -8.067 -0.682 1.00 91.56 104 VAL A C 1
ATOM 793 O O . VAL A 1 104 ? -1.554 -8.519 -1.666 1.00 91.56 104 VAL A O 1
ATOM 796 N N . LEU A 1 105 ? -2.398 -8.855 0.355 1.00 91.00 105 LEU A N 1
ATOM 797 C CA . LEU A 1 105 ? -1.886 -10.221 0.460 1.00 91.00 105 LEU A CA 1
ATOM 798 C C . LEU A 1 105 ? -2.541 -11.174 -0.547 1.00 91.00 105 LEU A C 1
ATOM 800 O O . LEU A 1 105 ? -1.876 -12.091 -1.024 1.00 91.00 105 LEU A O 1
ATOM 804 N N . SER A 1 106 ? -3.806 -10.964 -0.927 1.00 93.44 106 SER A N 1
ATOM 805 C CA . SER A 1 106 ? -4.494 -11.832 -1.897 1.00 93.44 106 SER A CA 1
ATOM 806 C C . SER A 1 106 ? -3.803 -11.868 -3.263 1.00 93.44 106 SER A C 1
ATOM 808 O O . SER A 1 106 ? -3.719 -12.930 -3.883 1.00 93.44 106 SER A O 1
ATOM 810 N N . VAL A 1 107 ? -3.255 -10.738 -3.722 1.00 91.50 107 VAL A N 1
ATOM 811 C CA . VAL A 1 107 ? -2.478 -10.661 -4.967 1.00 91.50 107 VAL A CA 1
ATOM 812 C C . VAL A 1 107 ? -1.164 -11.427 -4.827 1.00 91.50 107 VAL A C 1
ATOM 814 O O . VAL A 1 107 ? -0.809 -12.197 -5.715 1.00 91.50 107 VAL A O 1
ATOM 817 N N . LEU A 1 108 ? -0.477 -11.299 -3.690 1.00 90.12 108 LEU A N 1
ATOM 818 C CA . LEU A 1 108 ? 0.758 -12.047 -3.432 1.00 90.12 108 LEU A CA 1
ATOM 819 C C . LEU A 1 108 ? 0.503 -13.552 -3.394 1.00 90.12 108 LEU A C 1
ATOM 821 O O . LEU A 1 108 ? 1.228 -14.319 -4.019 1.00 90.12 108 LEU A O 1
ATOM 825 N N . VAL A 1 109 ? -0.557 -13.981 -2.707 1.00 91.75 109 VAL A N 1
ATOM 826 C CA . VAL A 1 109 ? -0.969 -15.388 -2.663 1.00 91.75 109 VAL A CA 1
ATOM 827 C C . VAL A 1 109 ? -1.290 -15.901 -4.064 1.00 91.75 109 VAL A C 1
ATOM 829 O O . VAL A 1 109 ? -0.909 -17.021 -4.400 1.00 91.75 109 VAL A O 1
ATOM 832 N N . ARG A 1 110 ? -1.935 -15.089 -4.908 1.00 93.31 110 ARG A N 1
ATOM 833 C CA . ARG A 1 110 ? -2.184 -15.430 -6.315 1.00 93.31 110 ARG A CA 1
ATOM 834 C C . ARG A 1 110 ? -0.882 -15.615 -7.087 1.00 93.31 110 ARG A C 1
ATOM 836 O O . ARG A 1 110 ? -0.744 -16.613 -7.782 1.00 93.31 110 ARG A O 1
ATOM 843 N N . TRP A 1 111 ? 0.076 -14.705 -6.934 1.00 91.62 111 TRP A N 1
ATOM 844 C CA . TRP A 1 111 ? 1.390 -14.811 -7.572 1.00 91.62 111 TRP A CA 1
ATOM 845 C C . TRP A 1 111 ? 2.188 -16.028 -7.100 1.00 91.62 111 TRP A C 1
ATOM 847 O O . TRP A 1 111 ? 2.896 -16.633 -7.896 1.00 91.62 111 TRP A O 1
ATOM 857 N N . MET A 1 112 ? 2.056 -16.409 -5.827 1.00 90.44 112 MET A N 1
ATOM 858 C CA . MET A 1 112 ? 2.686 -17.621 -5.296 1.00 90.44 112 MET A CA 1
ATOM 859 C C . MET A 1 112 ? 2.052 -18.902 -5.852 1.00 90.44 112 MET A C 1
ATOM 861 O O . MET A 1 112 ? 2.759 -19.881 -6.071 1.00 90.44 112 MET A O 1
ATOM 865 N N . LYS A 1 113 ? 0.731 -18.914 -6.067 1.00 94.19 113 LYS A N 1
ATOM 866 C CA . LYS A 1 113 ? -0.008 -20.095 -6.545 1.00 94.19 113 LYS A CA 1
ATOM 867 C C . LYS A 1 113 ? 0.025 -20.262 -8.066 1.00 94.19 113 LYS A C 1
ATOM 869 O O . LYS A 1 113 ? 0.050 -21.391 -8.542 1.00 94.19 113 LYS A O 1
ATOM 874 N N . ASP A 1 114 ? 0.006 -19.164 -8.820 1.00 93.94 114 ASP A N 1
ATOM 875 C CA . ASP A 1 114 ? 0.002 -19.159 -10.285 1.00 93.94 114 ASP A CA 1
ATOM 876 C C . ASP A 1 114 ? 1.252 -18.455 -10.833 1.00 93.94 114 ASP A C 1
ATOM 878 O O . ASP A 1 114 ? 1.342 -17.224 -10.902 1.00 93.94 114 ASP A O 1
ATOM 882 N N . ALA A 1 115 ? 2.205 -19.262 -11.301 1.00 90.56 115 ALA A N 1
ATOM 883 C CA . ALA A 1 115 ? 3.418 -18.776 -11.950 1.00 90.56 115 ALA A CA 1
ATOM 884 C C . ALA A 1 115 ? 3.130 -17.979 -13.241 1.00 90.56 115 ALA A C 1
ATOM 886 O O . ALA A 1 115 ? 3.922 -17.114 -13.624 1.00 90.56 115 ALA A O 1
ATOM 887 N N . GLY A 1 116 ? 2.007 -18.243 -13.917 1.00 90.06 116 GLY A N 1
ATOM 888 C CA . GLY A 1 116 ? 1.547 -17.479 -15.072 1.00 90.06 116 GLY A CA 1
ATOM 889 C C . GLY A 1 116 ? 1.100 -16.071 -14.683 1.00 90.06 116 GLY A C 1
ATOM 890 O O . GLY A 1 116 ? 1.527 -15.104 -15.316 1.00 90.06 116 GLY A O 1
ATOM 891 N N . ALA A 1 117 ? 0.301 -15.934 -13.620 1.00 88.69 117 ALA A N 1
ATOM 892 C CA . ALA A 1 117 ? -0.071 -14.632 -13.059 1.00 88.69 117 ALA A CA 1
ATOM 893 C C . ALA A 1 117 ? 1.160 -13.834 -12.627 1.00 88.69 117 ALA A C 1
ATOM 895 O O . ALA A 1 117 ? 1.286 -12.671 -13.005 1.00 88.69 117 ALA A O 1
ATOM 896 N N . TYR A 1 118 ? 2.114 -14.465 -11.938 1.00 88.88 118 TYR A N 1
ATOM 897 C CA . TYR A 1 118 ? 3.366 -13.804 -11.565 1.00 88.88 118 TYR A CA 1
ATOM 898 C C . TYR A 1 118 ? 4.135 -13.283 -12.787 1.00 88.88 118 TYR A C 1
ATOM 900 O O . TYR A 1 118 ? 4.560 -12.127 -12.803 1.00 88.88 118 TYR A O 1
ATOM 908 N N . LYS A 1 119 ? 4.276 -14.094 -13.844 1.00 87.50 119 LYS A N 1
ATOM 909 C CA . LYS A 1 119 ? 4.974 -13.674 -15.069 1.00 87.50 119 LYS A CA 1
ATOM 910 C C . LYS A 1 119 ? 4.302 -12.495 -15.775 1.00 87.50 119 LYS A C 1
ATOM 912 O O . LYS A 1 119 ? 5.003 -11.646 -16.311 1.00 87.50 119 LYS A O 1
ATOM 917 N N . ARG A 1 120 ? 2.966 -12.443 -15.785 1.00 87.19 120 ARG A N 1
ATOM 918 C CA . ARG A 1 120 ? 2.201 -11.363 -16.433 1.00 87.19 120 ARG A CA 1
ATOM 919 C C . ARG A 1 120 ? 2.181 -10.076 -15.614 1.00 87.19 120 ARG A C 1
ATOM 921 O O . ARG A 1 120 ? 2.275 -8.990 -16.173 1.00 87.19 120 ARG A O 1
ATOM 928 N N . GLU A 1 121 ? 1.997 -10.196 -14.303 1.00 85.12 121 GLU A N 1
ATOM 929 C CA . GLU A 1 121 ? 1.679 -9.057 -13.440 1.00 85.12 121 GLU A CA 1
ATOM 930 C C . GLU A 1 121 ? 2.909 -8.489 -12.732 1.00 85.12 121 GLU A C 1
ATOM 932 O O . GLU A 1 121 ? 2.941 -7.287 -12.475 1.00 85.12 121 GLU A O 1
ATOM 937 N N . ALA A 1 122 ? 3.918 -9.314 -12.443 1.00 82.50 122 ALA A N 1
ATOM 938 C CA . ALA A 1 122 ? 5.017 -8.965 -11.545 1.00 82.50 122 ALA A CA 1
ATOM 939 C C . ALA A 1 122 ? 6.407 -9.100 -12.189 1.00 82.50 122 ALA A C 1
ATOM 941 O O . ALA A 1 122 ? 7.267 -8.237 -11.984 1.00 82.50 122 ALA A O 1
ATOM 942 N N . ALA A 1 123 ? 6.647 -10.160 -12.968 1.00 78.06 123 ALA A N 1
ATOM 943 C CA . ALA A 1 123 ? 7.946 -10.397 -13.588 1.00 78.06 123 ALA A CA 1
ATOM 944 C C . ALA A 1 123 ? 8.272 -9.311 -14.627 1.00 78.06 123 ALA A C 1
ATOM 946 O O . ALA A 1 123 ? 7.441 -8.940 -15.450 1.00 78.06 123 ALA A O 1
ATOM 947 N N . GLY A 1 124 ? 9.499 -8.785 -14.579 1.00 71.69 124 GLY A N 1
ATOM 948 C CA . GLY A 1 124 ? 9.973 -7.752 -15.507 1.00 71.69 124 GLY A CA 1
ATOM 949 C C . GLY A 1 124 ? 9.621 -6.313 -15.119 1.00 71.69 124 GLY A C 1
ATOM 950 O O . GLY A 1 124 ? 10.132 -5.383 -15.740 1.00 71.69 124 GLY A O 1
ATOM 951 N N . LYS A 1 125 ? 8.822 -6.090 -14.067 1.00 80.44 125 LYS A N 1
ATOM 952 C CA . LYS A 1 125 ? 8.601 -4.735 -13.548 1.00 80.44 125 LYS A CA 1
ATOM 953 C C . LYS A 1 125 ? 9.793 -4.270 -12.708 1.00 80.44 125 LYS A C 1
ATOM 955 O O . LYS A 1 125 ? 10.230 -5.000 -11.814 1.00 80.44 125 LYS A O 1
ATOM 960 N N . PRO A 1 126 ? 10.286 -3.035 -12.913 1.00 74.25 126 PRO A N 1
ATOM 961 C CA . PRO A 1 126 ? 11.489 -2.553 -12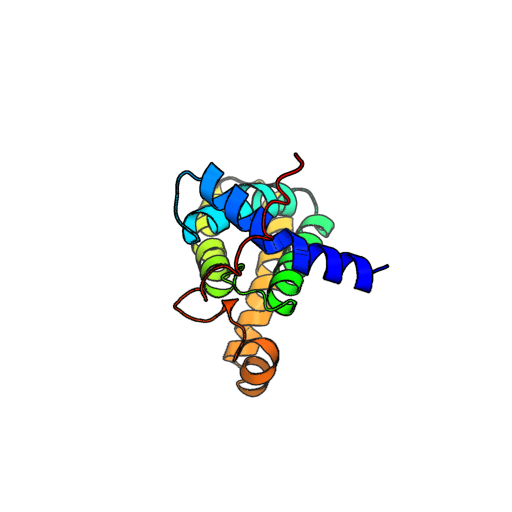.238 1.00 74.25 126 PRO A CA 1
ATOM 962 C C . PRO A 1 126 ? 11.323 -2.468 -10.714 1.00 74.25 126 PRO A C 1
ATOM 964 O O . PRO A 1 126 ? 12.293 -2.653 -9.988 1.00 74.25 126 PRO A O 1
ATOM 967 N N . GLY A 1 127 ? 10.094 -2.287 -10.218 1.00 70.19 127 GLY A N 1
ATOM 968 C CA . GLY A 1 127 ? 9.783 -2.253 -8.785 1.00 70.19 127 GLY A CA 1
ATOM 969 C C . GLY A 1 127 ? 9.955 -3.581 -8.029 1.00 70.19 127 GLY A C 1
ATOM 970 O O . GLY A 1 127 ? 9.957 -3.577 -6.798 1.00 70.19 127 GLY A O 1
ATOM 971 N N . LEU A 1 128 ? 10.099 -4.716 -8.726 1.00 74.88 128 LEU A N 1
ATOM 972 C CA . LEU A 1 128 ? 10.415 -6.014 -8.108 1.00 74.88 128 LEU A CA 1
ATOM 973 C C . LEU A 1 128 ? 11.892 -6.401 -8.230 1.00 74.88 128 LEU A C 1
ATOM 975 O O . LEU A 1 128 ? 12.307 -7.408 -7.655 1.00 74.88 128 LEU A O 1
ATOM 979 N N . LEU A 1 129 ? 12.697 -5.624 -8.957 1.00 65.94 129 LEU A N 1
ATOM 980 C CA . LEU A 1 129 ? 14.125 -5.889 -9.061 1.00 65.94 129 LEU A CA 1
ATOM 981 C C . LEU A 1 129 ? 14.800 -5.563 -7.724 1.00 65.94 129 LEU A C 1
ATOM 983 O O . LEU A 1 129 ? 14.569 -4.520 -7.118 1.00 65.94 129 LEU A O 1
ATOM 987 N N . ARG A 1 130 ? 15.684 -6.460 -7.271 1.00 54.59 130 ARG A N 1
ATOM 988 C CA . ARG A 1 130 ? 16.440 -6.323 -6.012 1.00 54.59 130 ARG A CA 1
ATOM 989 C C . ARG A 1 130 ? 17.325 -5.064 -5.976 1.00 54.59 130 ARG A C 1
ATOM 991 O O . ARG A 1 130 ? 17.721 -4.626 -4.900 1.00 54.59 130 ARG A O 1
ATOM 998 N N . LYS A 1 131 ? 17.621 -4.482 -7.143 1.00 46.72 131 LYS A N 1
ATOM 999 C CA . LYS A 1 131 ? 18.286 -3.188 -7.300 1.00 46.72 131 LYS A CA 1
ATOM 1000 C C . LYS A 1 131 ? 17.291 -2.218 -7.948 1.00 46.72 131 LYS A C 1
ATOM 1002 O O . LYS A 1 131 ? 16.869 -2.502 -9.071 1.00 46.72 131 LYS A O 1
ATOM 1007 N N . PRO A 1 132 ? 16.929 -1.098 -7.292 1.00 48.97 132 PRO A N 1
ATOM 1008 C CA . PRO A 1 132 ? 16.164 -0.050 -7.952 1.00 48.97 132 PRO A CA 1
ATOM 1009 C C . PRO A 1 132 ? 16.941 0.385 -9.197 1.00 48.97 132 PRO A C 1
ATOM 1011 O O . PRO A 1 132 ? 18.144 0.651 -9.112 1.00 48.97 132 PRO A O 1
ATOM 1014 N N . ALA A 1 133 ? 16.289 0.409 -10.359 1.00 45.38 133 ALA A N 1
ATOM 1015 C CA . ALA A 1 133 ? 16.903 1.015 -11.534 1.00 45.38 133 ALA A CA 1
ATOM 1016 C C . ALA A 1 133 ? 17.160 2.497 -11.225 1.00 45.38 133 ALA A C 1
ATOM 1018 O O . ALA A 1 133 ? 16.345 3.131 -10.550 1.00 45.38 133 ALA A O 1
ATOM 1019 N N . ALA A 1 134 ? 18.314 3.008 -11.667 1.00 43.91 134 ALA A N 1
ATOM 1020 C CA . ALA A 1 134 ? 18.749 4.371 -11.387 1.00 43.91 134 ALA A CA 1
ATOM 1021 C C . ALA A 1 134 ? 17.609 5.374 -11.651 1.00 43.91 134 ALA A C 1
ATOM 1023 O O . ALA A 1 134 ? 16.843 5.176 -12.605 1.00 43.91 134 ALA A O 1
ATOM 1024 N N . PRO A 1 135 ? 17.459 6.412 -10.806 1.00 47.00 135 PRO A N 1
ATOM 1025 C CA . PRO A 1 135 ? 16.440 7.426 -11.023 1.00 47.00 135 PRO A CA 1
ATOM 1026 C C . PRO A 1 135 ? 16.602 7.989 -12.436 1.00 47.00 135 PRO A C 1
ATOM 1028 O O . PRO A 1 135 ? 17.721 8.269 -12.870 1.00 47.00 135 PRO A O 1
ATOM 1031 N N . ALA A 1 136 ? 15.489 8.101 -13.166 1.00 46.25 136 ALA A N 1
ATOM 1032 C CA . ALA A 1 136 ? 15.493 8.781 -14.452 1.00 46.25 136 ALA A CA 1
ATOM 1033 C C . ALA A 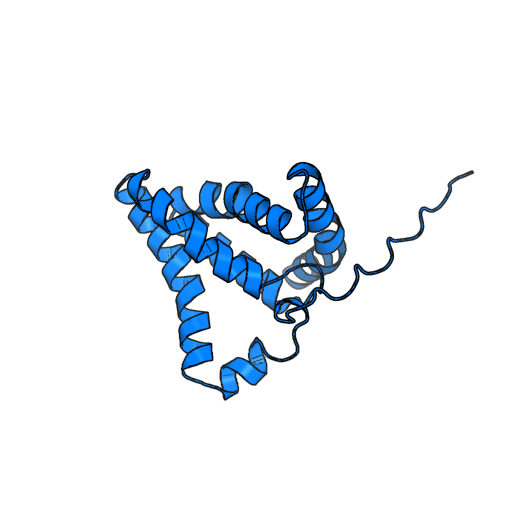1 136 ? 16.091 10.185 -14.255 1.00 46.25 136 ALA A C 1
ATOM 1035 O O . ALA A 1 136 ? 15.811 10.804 -13.219 1.00 46.25 136 ALA A O 1
ATOM 1036 N N . PRO A 1 137 ? 16.932 10.666 -15.189 1.00 39.75 137 PRO A N 1
ATOM 1037 C CA . PRO A 1 137 ? 17.557 11.973 -15.059 1.00 39.75 137 PRO A CA 1
ATOM 1038 C C . PRO A 1 137 ? 16.474 13.022 -14.808 1.00 39.75 137 PRO A C 1
ATOM 1040 O O . PRO A 1 137 ? 15.430 13.014 -15.465 1.00 39.75 137 PRO A O 1
ATOM 1043 N N . ALA A 1 138 ? 16.707 13.875 -13.807 1.00 44.59 138 ALA A N 1
ATOM 1044 C CA . ALA A 1 138 ? 15.816 14.982 -13.493 1.00 44.59 138 ALA A CA 1
ATOM 1045 C C . ALA A 1 138 ? 15.550 15.793 -14.773 1.00 44.59 138 ALA A C 1
ATOM 1047 O O . ALA A 1 138 ? 16.481 15.958 -15.570 1.00 44.59 138 ALA A O 1
ATOM 1048 N N . PRO A 1 139 ? 14.319 16.295 -14.996 1.00 42.09 139 PRO A N 1
ATOM 1049 C CA . PRO A 1 139 ? 14.097 17.239 -16.079 1.00 42.09 139 PRO A CA 1
ATOM 1050 C C . PRO A 1 139 ? 15.086 18.388 -15.886 1.00 42.09 139 PRO A C 1
ATOM 1052 O O . PRO A 1 139 ? 15.177 18.945 -14.788 1.00 42.09 139 PRO A O 1
ATOM 1055 N N . ALA A 1 140 ? 15.882 18.655 -16.926 1.00 39.69 140 ALA A N 1
ATOM 1056 C CA . ALA A 1 140 ? 16.845 19.741 -16.936 1.00 39.69 140 ALA A CA 1
ATOM 1057 C C . ALA A 1 140 ? 16.134 20.998 -16.436 1.00 39.69 140 ALA A C 1
ATOM 1059 O O . ALA A 1 140 ? 15.082 21.366 -16.965 1.00 39.69 140 ALA A O 1
ATOM 1060 N N . LYS A 1 141 ? 16.666 21.603 -15.371 1.00 40.34 141 LYS A N 1
ATOM 1061 C CA . LYS A 1 141 ? 16.235 22.933 -14.961 1.00 40.34 141 LYS A CA 1
ATOM 1062 C C . LYS A 1 141 ? 16.417 23.813 -16.196 1.00 40.34 141 LYS A C 1
ATOM 1064 O O . LYS A 1 141 ? 17.540 23.939 -16.674 1.00 40.34 141 LYS A O 1
ATOM 1069 N N . MET A 1 142 ? 15.320 24.328 -16.752 1.00 39.31 142 MET A N 1
ATOM 1070 C CA . MET A 1 142 ? 15.404 25.502 -17.609 1.00 39.31 142 MET A CA 1
ATOM 1071 C C . MET A 1 142 ? 15.924 26.600 -16.691 1.00 39.31 142 MET A C 1
ATOM 1073 O O . MET A 1 142 ? 15.221 27.042 -15.786 1.00 39.31 142 MET A O 1
ATOM 1077 N N . GLU A 1 143 ? 17.207 26.905 -16.835 1.00 37.84 143 GLU A N 1
ATOM 1078 C CA . GLU A 1 143 ? 17.775 28.157 -16.368 1.00 37.84 143 GLU A CA 1
ATOM 1079 C C . GLU A 1 143 ? 17.051 29.244 -17.175 1.00 37.84 143 GLU A C 1
ATOM 1081 O O . GLU A 1 143 ? 17.295 29.402 -18.369 1.00 37.84 143 GLU A O 1
ATOM 1086 N N . GLU A 1 144 ? 16.046 29.873 -16.561 1.00 37.22 144 GLU A N 1
ATOM 1087 C CA . GLU A 1 144 ? 15.546 31.165 -17.023 1.00 37.22 144 GLU A CA 1
ATOM 1088 C C . GLU A 1 144 ? 16.595 32.212 -16.634 1.00 37.22 144 GLU A C 1
ATOM 1090 O O . GLU A 1 144 ? 16.967 32.327 -15.462 1.00 37.22 144 GLU A O 1
ATOM 1095 N N . GLU A 1 145 ? 17.106 32.875 -17.669 1.00 33.19 145 GLU A N 1
ATOM 1096 C CA . GLU A 1 145 ? 17.969 34.060 -17.653 1.00 33.19 145 GLU A CA 1
ATOM 1097 C C . GLU A 1 145 ? 17.231 35.292 -17.104 1.00 33.19 145 GLU A C 1
ATOM 1099 O O . GLU A 1 145 ? 16.026 35.451 -17.415 1.00 33.19 145 GLU A O 1
#

pLDDT: mean 81.66, std 15.53, range [33.19, 95.69]